Protein AF-A0A6D0IG90-F1 (afdb_monomer)

Foldseek 3Di:
DDDWDKDFDDDPVLVVVLVVVPPDPSVVCVCVSRVPTDMDTPTPCLQVQLCVQQVDGLVAGDAPDVSNCVRPNPDDPDPPCVRHD

Nearest PDB structures (foldseek):
  1ryl-assembly1_A  TM=9.836E-01  e=3.883E-11  Escherichia coli
  1ryl-assembly2_B  TM=9.881E-01  e=5.180E-09  Escherichia coli

Organism: Escherichia coli (NCBI:txid562)

Radius of gyration: 13.64 Å; Cα contacts (8 Å, |Δi|>4): 81; chains: 1; bounding box: 31×25×32 Å

Mean predicted aligned error: 6.84 Å

InterPro domains:
  IPR015068 Protein of unknown function DUF1877 [PF08974] (1-84)
  IPR035944 YfbM-like super family [G3DSA:3.40.1760.10] (1-85)
  IPR035944 YfbM-like super family [SSF111069] (3-85)

Secondary structure (DSSP, 8-state):
-PPP-EEE---HHHHHHHHHTTTS-HHHHHHHHHTTS-EEE-GGGHHHHHHHHHSS-TTSPPTT-HHHHHHH-SS--STT-TTT-

Sequence (85 aa):
MGMIGYFAEIDSEKINQLLESTEKPLMDNIHDTLSGLRRLDIDKRWDFLHFGLTGTSAFDPAKNDPLSRAVLGEHSLEDGIDGFL

Solvent-accessible surface area (backbone atoms only — not comparable to full-atom values): 5341 Å² total; per-residue (Å²): 138,81,77,66,38,66,52,69,60,77,54,73,68,60,51,50,50,54,67,70,52,61,89,48,72,63,74,82,49,42,62,70,73,48,63,84,41,58,62,55,74,54,47,72,45,49,48,58,52,35,27,74,68,61,75,30,47,72,91,60,46,60,71,65,38,69,61,50,28,73,68,75,45,90,66,74,91,54,96,82,51,69,85,42,84

Structure (mmCIF, N/CA/C/O backbone):
data_AF-A0A6D0IG90-F1
#
_entry.id   AF-A0A6D0IG90-F1
#
loop_
_atom_site.group_PDB
_atom_site.id
_atom_site.type_symbol
_atom_site.label_atom_id
_atom_site.label_alt_id
_atom_site.label_comp_id
_atom_site.label_asym_id
_atom_site.label_entity_id
_atom_site.label_seq_id
_atom_site.pdbx_PDB_ins_code
_atom_site.Cartn_x
_atom_site.Cartn_y
_atom_site.Cartn_z
_atom_site.occupancy
_atom_site.B_iso_or_equiv
_atom_site.auth_seq_id
_atom_site.auth_comp_id
_atom_site.auth_asym_id
_atom_site.auth_atom_id
_atom_site.pdbx_PDB_model_num
ATOM 1 N N . MET A 1 1 ? 15.903 -5.404 7.901 1.00 58.91 1 MET A N 1
ATOM 2 C CA . MET A 1 1 ? 14.581 -6.007 7.615 1.00 58.91 1 MET A CA 1
ATOM 3 C C . MET A 1 1 ? 13.933 -5.152 6.532 1.00 58.91 1 MET A C 1
ATOM 5 O O . MET A 1 1 ? 14.176 -3.957 6.545 1.00 58.91 1 MET A O 1
ATOM 9 N N . GLY A 1 2 ? 13.268 -5.747 5.539 1.00 77.94 2 GLY A N 1
ATOM 10 C CA . GLY A 1 2 ? 12.724 -5.014 4.380 1.00 77.94 2 GLY A CA 1
ATOM 11 C C . GLY A 1 2 ? 11.270 -4.588 4.587 1.00 77.94 2 GLY A C 1
ATOM 12 O O . GLY A 1 2 ? 10.609 -5.136 5.465 1.00 77.94 2 GLY A O 1
ATOM 13 N N . MET A 1 3 ? 10.792 -3.652 3.768 1.00 86.38 3 MET A N 1
ATOM 14 C CA . MET A 1 3 ? 9.405 -3.178 3.771 1.00 86.38 3 MET A CA 1
ATOM 15 C C . MET A 1 3 ? 8.465 -4.237 3.177 1.00 86.38 3 MET A C 1
ATOM 17 O O . MET A 1 3 ? 8.730 -4.757 2.089 1.00 86.38 3 MET A O 1
ATOM 21 N N . ILE A 1 4 ? 7.387 -4.557 3.894 1.00 90.31 4 ILE A N 1
ATOM 22 C CA . ILE A 1 4 ? 6.316 -5.459 3.445 1.00 90.31 4 ILE A CA 1
ATOM 23 C C . ILE A 1 4 ? 5.102 -4.647 2.985 1.00 90.31 4 ILE A C 1
ATOM 25 O O . ILE A 1 4 ? 4.914 -3.525 3.448 1.00 90.31 4 ILE A O 1
ATOM 29 N N . GLY A 1 5 ? 4.278 -5.221 2.109 1.00 90.69 5 GLY A N 1
ATOM 30 C CA . GLY A 1 5 ? 3.053 -4.600 1.608 1.00 90.69 5 GLY A CA 1
ATOM 31 C C . GLY A 1 5 ? 1.838 -5.512 1.762 1.00 90.69 5 GLY A C 1
ATOM 32 O O . GLY A 1 5 ? 1.923 -6.726 1.555 1.00 90.69 5 GLY A O 1
ATOM 33 N N . TYR A 1 6 ? 0.697 -4.919 2.111 1.00 91.62 6 TYR A N 1
ATOM 34 C CA . TYR A 1 6 ? -0.589 -5.605 2.195 1.00 91.62 6 TYR A CA 1
ATOM 35 C C . TYR A 1 6 ? -1.746 -4.674 1.820 1.00 91.62 6 TYR A C 1
ATOM 37 O O . TYR A 1 6 ? -1.671 -3.466 2.020 1.00 91.62 6 TYR A O 1
ATOM 45 N N . PHE A 1 7 ? -2.841 -5.258 1.334 1.00 91.88 7 PHE A N 1
ATOM 46 C CA . PHE A 1 7 ? -4.093 -4.555 1.038 1.00 91.88 7 PHE A CA 1
ATOM 47 C C . PHE A 1 7 ? -5.137 -4.908 2.088 1.00 91.88 7 PHE A C 1
ATOM 49 O O . PHE A 1 7 ? -5.526 -6.073 2.174 1.00 91.88 7 PHE A O 1
ATOM 56 N N . ALA A 1 8 ? -5.568 -3.941 2.897 1.00 91.31 8 ALA A N 1
ATOM 57 C CA . ALA A 1 8 ? -6.553 -4.153 3.956 1.00 91.31 8 ALA A CA 1
ATOM 58 C C . ALA A 1 8 ? -7.960 -3.707 3.530 1.00 91.31 8 ALA A C 1
ATOM 60 O O . ALA A 1 8 ? -8.131 -2.685 2.872 1.00 91.31 8 ALA A O 1
ATOM 61 N N . GLU A 1 9 ? -8.969 -4.472 3.939 1.00 91.31 9 GLU A N 1
ATOM 62 C CA . GLU A 1 9 ? -10.379 -4.104 3.841 1.00 91.31 9 GLU A CA 1
ATOM 63 C C . GLU A 1 9 ? -10.782 -3.355 5.116 1.00 91.31 9 GLU A C 1
ATOM 65 O O . GLU A 1 9 ? -10.648 -3.884 6.222 1.00 91.31 9 GLU A O 1
ATOM 70 N N . ILE A 1 10 ? -11.269 -2.124 4.962 1.00 88.62 10 ILE A N 1
ATOM 71 C CA . ILE A 1 10 ? -11.688 -1.252 6.063 1.00 88.62 10 ILE A CA 1
ATOM 72 C C . ILE A 1 10 ? -13.128 -0.784 5.845 1.00 88.62 10 ILE A C 1
ATOM 74 O O . ILE A 1 10 ? -13.543 -0.518 4.717 1.00 88.62 10 ILE A O 1
ATOM 78 N N . ASP A 1 11 ? -13.900 -0.710 6.928 1.00 90.50 11 ASP A N 1
ATOM 79 C CA . ASP A 1 11 ? -15.267 -0.189 6.902 1.00 90.50 11 ASP A CA 1
ATOM 80 C C . ASP A 1 11 ? -15.298 1.346 7.002 1.00 90.50 11 ASP A C 1
ATOM 82 O O . ASP A 1 11 ? -14.314 1.995 7.365 1.00 90.50 11 ASP A O 1
ATOM 86 N N . SER A 1 12 ? -16.449 1.932 6.661 1.00 89.19 12 SER A N 1
ATOM 87 C CA . SER A 1 12 ? -16.634 3.387 6.640 1.00 89.19 12 SER A CA 1
ATOM 88 C C . SER A 1 12 ? -16.459 4.044 8.013 1.00 89.19 12 SER A C 1
ATOM 90 O O . SER A 1 12 ? -16.008 5.181 8.090 1.00 89.19 12 SER A O 1
ATOM 92 N N . GLU A 1 13 ? -16.807 3.353 9.098 1.00 87.19 13 GLU A N 1
ATOM 93 C CA .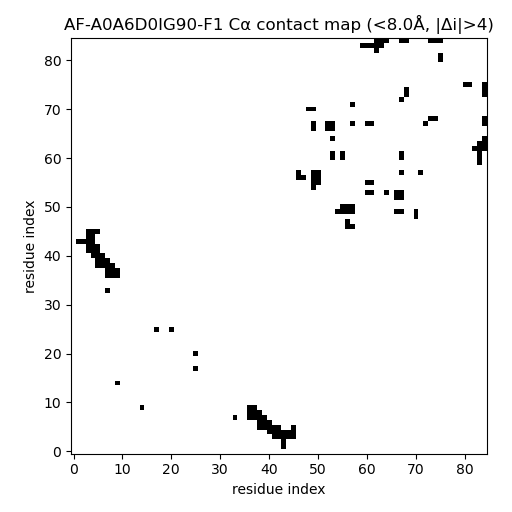 GLU A 1 13 ? -16.682 3.892 10.455 1.00 87.19 13 GLU A CA 1
ATOM 94 C C . GLU A 1 13 ? -15.205 4.013 10.852 1.00 87.19 13 GLU A C 1
ATOM 96 O O . GLU A 1 13 ? -14.753 5.086 11.253 1.00 87.19 13 GLU A O 1
ATOM 101 N N . LYS A 1 14 ? -14.424 2.948 10.639 1.00 83.50 14 LYS A N 1
ATOM 102 C CA . LYS A 1 14 ? -12.992 2.909 10.950 1.00 83.50 14 LYS A CA 1
ATOM 103 C C . LYS A 1 14 ? -12.170 3.832 10.061 1.00 83.50 14 LYS A C 1
ATOM 105 O O . LYS A 1 14 ? -11.246 4.456 10.571 1.00 83.50 14 LYS A O 1
ATOM 110 N N . ILE A 1 15 ? -12.472 3.939 8.760 1.00 84.44 15 ILE A N 1
ATOM 111 C CA . ILE A 1 15 ? -11.725 4.855 7.879 1.00 84.44 15 ILE A CA 1
ATOM 112 C C . ILE A 1 15 ? -11.981 6.318 8.252 1.00 84.44 15 ILE A C 1
ATOM 114 O O . ILE A 1 15 ? -11.035 7.096 8.301 1.00 84.44 15 ILE A O 1
ATOM 118 N N . ASN A 1 16 ? -13.217 6.686 8.602 1.00 84.62 16 ASN A N 1
ATOM 119 C CA . ASN A 1 16 ? -13.519 8.043 9.058 1.00 84.62 16 ASN A CA 1
ATOM 120 C C . ASN A 1 16 ? -12.825 8.341 10.389 1.00 84.62 16 ASN A C 1
ATOM 122 O O . ASN A 1 16 ? -12.177 9.374 10.516 1.00 84.62 16 ASN A O 1
ATOM 126 N N . GLN A 1 17 ? -12.859 7.402 11.340 1.00 82.31 17 GLN A N 1
ATOM 127 C CA . GLN A 1 17 ? -12.127 7.535 12.600 1.00 82.31 17 GLN A CA 1
ATOM 128 C C . GLN A 1 17 ? -10.618 7.717 12.370 1.00 82.31 17 GLN A C 1
ATOM 130 O O . GLN A 1 17 ? -9.972 8.500 13.065 1.00 82.31 17 GLN A O 1
ATOM 135 N N . LEU A 1 18 ? -10.055 7.007 11.391 1.00 78.56 18 LEU A N 1
ATOM 136 C CA . LEU A 1 18 ? -8.647 7.093 11.021 1.00 78.56 18 LEU A CA 1
ATOM 137 C C . LEU A 1 18 ? -8.294 8.465 10.420 1.00 78.56 18 LEU A C 1
ATOM 139 O O . LEU A 1 18 ? -7.293 9.054 10.819 1.00 78.56 18 LEU A O 1
ATOM 143 N N . LEU A 1 19 ? -9.146 8.998 9.538 1.00 78.75 19 LEU A N 1
ATOM 144 C CA . LEU A 1 19 ? -9.007 10.337 8.948 1.00 78.75 19 LEU A CA 1
ATOM 145 C C . LEU A 1 19 ? -9.220 11.469 9.972 1.00 78.75 19 LEU A C 1
ATOM 147 O O . LEU A 1 19 ? -8.622 12.537 9.853 1.00 78.75 19 LEU A O 1
ATOM 151 N N . GLU A 1 20 ? -10.048 11.253 10.994 1.00 78.19 2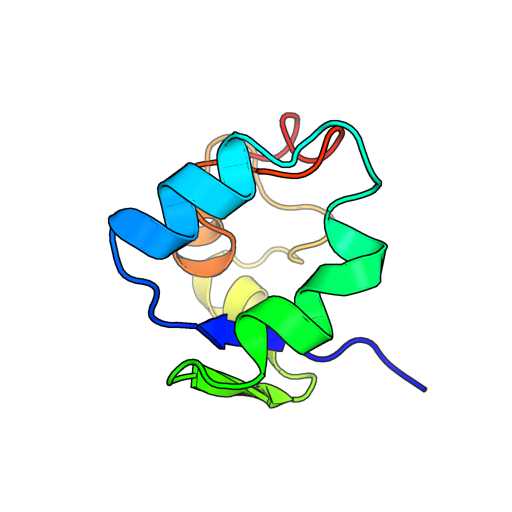0 GLU A N 1
ATOM 152 C CA . GLU A 1 20 ? -10.278 12.208 12.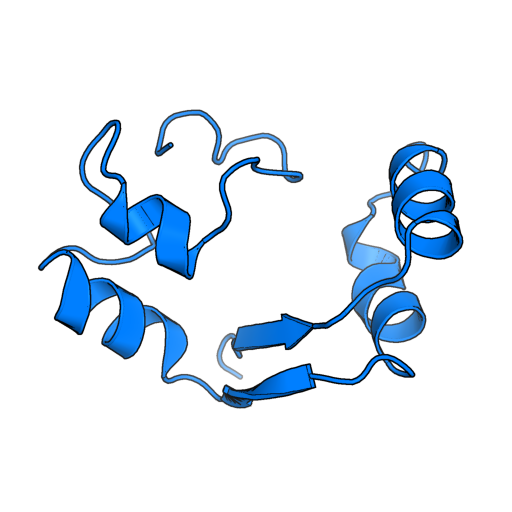088 1.00 78.19 20 GLU A CA 1
ATOM 153 C C . GLU A 1 20 ? -9.145 12.198 13.131 1.00 78.19 20 GLU A C 1
ATOM 155 O O . GLU A 1 20 ? -8.876 13.214 13.767 1.00 78.19 20 GLU A O 1
ATOM 160 N N . SER A 1 21 ? -8.436 11.073 13.283 1.00 67.12 21 SER A N 1
ATOM 161 C CA . SER A 1 21 ? -7.359 10.884 14.274 1.00 67.12 21 SER A CA 1
ATOM 162 C C . SER A 1 21 ? -6.008 11.512 13.881 1.00 67.12 21 SER A C 1
ATOM 164 O O . SER A 1 21 ? -5.012 11.313 14.581 1.00 67.12 21 SER A O 1
ATOM 166 N N . THR A 1 22 ? -5.964 12.282 12.791 1.00 58.72 22 THR A N 1
ATOM 167 C CA . THR A 1 22 ? -4.764 12.819 12.109 1.00 58.72 22 THR A CA 1
ATOM 168 C C . THR A 1 22 ? -3.930 13.825 12.938 1.00 58.72 22 THR A C 1
ATOM 170 O O . THR A 1 22 ? -2.966 14.398 12.445 1.00 58.72 22 THR A O 1
ATOM 173 N N . GLU A 1 23 ? -4.225 14.027 14.228 1.00 53.00 23 GLU A N 1
ATOM 174 C CA . GLU A 1 23 ? -3.394 14.832 15.146 1.00 53.00 23 GLU A CA 1
ATOM 175 C C . GLU A 1 23 ? -2.112 14.115 15.635 1.00 53.00 23 GLU A C 1
ATOM 177 O O . GLU A 1 23 ? -1.218 14.754 16.191 1.00 53.00 23 GLU A O 1
ATOM 182 N N . LYS A 1 24 ? -1.983 12.795 15.434 1.00 52.03 24 LYS A N 1
ATOM 183 C CA . LYS A 1 24 ? -0.751 12.014 15.687 1.00 52.03 24 LYS A CA 1
ATOM 184 C C . LYS A 1 24 ? -0.222 11.425 14.379 1.00 52.03 24 LYS A C 1
ATOM 186 O O . LYS A 1 24 ? -1.020 11.275 13.456 1.00 52.03 24 LYS A O 1
ATOM 191 N N . PRO A 1 25 ? 1.071 11.043 14.280 1.00 55.41 25 PRO A N 1
ATOM 192 C CA . PRO A 1 25 ? 1.577 10.370 13.092 1.00 55.41 25 PRO A CA 1
ATOM 193 C C . PRO A 1 25 ? 0.752 9.102 12.901 1.00 55.41 25 PRO A C 1
ATOM 195 O O . PRO A 1 25 ? 0.864 8.151 13.674 1.00 55.41 25 PRO A O 1
ATOM 198 N N . LEU A 1 26 ? -0.131 9.121 11.905 1.00 60.06 26 LEU A N 1
ATOM 199 C CA . LEU A 1 26 ? -1.049 8.038 11.573 1.00 60.06 26 LEU A CA 1
ATOM 200 C C . LEU A 1 26 ? -0.314 6.686 11.510 1.00 60.06 26 LEU A C 1
ATOM 202 O O . LEU A 1 26 ? -0.826 5.659 11.950 1.00 60.06 26 LEU A O 1
ATOM 206 N N . MET A 1 27 ? 0.937 6.736 11.053 1.00 60.56 27 MET A N 1
ATOM 207 C CA . MET A 1 27 ? 1.854 5.614 10.894 1.00 60.56 27 MET A CA 1
ATOM 208 C C . MET A 1 27 ? 2.316 4.960 12.201 1.00 60.56 27 MET A C 1
ATOM 210 O O . MET A 1 27 ? 2.601 3.765 12.188 1.00 60.56 27 MET A O 1
ATOM 214 N N . ASP A 1 28 ? 2.337 5.674 13.330 1.00 65.75 28 ASP A N 1
ATOM 215 C CA . ASP A 1 28 ? 2.829 5.107 14.595 1.00 65.75 28 ASP A CA 1
ATOM 216 C C . ASP A 1 28 ? 1.875 4.043 15.157 1.00 65.75 28 ASP A C 1
ATOM 218 O O . ASP A 1 28 ? 2.319 3.087 15.789 1.00 65.75 28 ASP A O 1
ATOM 222 N N . ASN A 1 29 ? 0.570 4.174 14.892 1.00 64.31 29 ASN A N 1
ATOM 223 C CA . ASN A 1 29 ? -0.457 3.236 15.364 1.00 64.31 29 ASN A CA 1
ATOM 224 C C . ASN A 1 29 ? -1.121 2.445 14.228 1.00 64.31 29 ASN A C 1
ATOM 226 O O . ASN A 1 29 ? -2.002 1.626 14.491 1.00 64.31 29 ASN A O 1
ATOM 230 N N . ILE A 1 30 ? -0.711 2.654 12.970 1.00 73.69 30 ILE A N 1
ATOM 231 C CA . ILE A 1 30 ? -1.386 2.055 11.812 1.00 73.69 30 ILE A CA 1
ATOM 232 C C . ILE A 1 30 ? -1.373 0.527 11.872 1.00 73.69 30 ILE A C 1
ATOM 234 O O . ILE A 1 30 ? -2.353 -0.119 11.516 1.00 73.69 30 ILE A O 1
ATOM 238 N N . HIS A 1 31 ? -0.295 -0.069 12.387 1.00 71.56 31 HIS A N 1
ATOM 239 C CA . HIS A 1 31 ? -0.220 -1.519 12.519 1.00 71.56 31 HIS A CA 1
ATOM 240 C C . HIS A 1 31 ? -1.258 -2.054 13.506 1.00 71.56 31 HIS A C 1
ATOM 242 O O . HIS A 1 31 ? -1.917 -3.046 13.206 1.00 71.56 31 HIS A O 1
ATOM 248 N N . ASP A 1 32 ? -1.457 -1.374 14.635 1.00 74.25 32 ASP A N 1
ATOM 249 C CA . ASP A 1 32 ? -2.424 -1.780 15.653 1.00 74.25 32 ASP A CA 1
ATOM 250 C C . ASP A 1 32 ? -3.857 -1.567 15.162 1.00 74.25 32 ASP A C 1
ATOM 252 O O . ASP A 1 32 ? -4.687 -2.472 15.284 1.00 74.25 32 ASP A O 1
ATOM 256 N N . THR A 1 33 ? -4.136 -0.428 14.521 1.00 72.50 33 THR A N 1
ATOM 257 C CA . THR A 1 33 ? -5.457 -0.123 13.954 1.00 72.50 33 THR A CA 1
ATOM 258 C C . THR A 1 33 ? -5.834 -1.077 12.817 1.00 72.50 33 THR A C 1
ATOM 260 O O . THR A 1 33 ? -6.985 -1.506 12.731 1.00 72.50 33 THR A O 1
ATOM 263 N N . LEU A 1 34 ? -4.874 -1.463 11.968 1.00 79.56 34 LEU A N 1
ATOM 264 C CA . LEU A 1 34 ? -5.109 -2.374 10.843 1.00 79.56 34 LEU A CA 1
ATOM 265 C C . LEU A 1 34 ? -4.931 -3.862 11.210 1.00 79.56 34 LEU A C 1
ATOM 267 O O . LEU A 1 34 ? -5.293 -4.731 10.414 1.00 79.56 34 LEU A O 1
ATOM 271 N N . SER A 1 35 ? -4.414 -4.188 12.402 1.00 77.44 35 SER A N 1
ATOM 272 C CA . SER A 1 35 ? -4.073 -5.564 12.816 1.00 77.44 35 SER A CA 1
ATOM 273 C C . SER A 1 35 ? -5.248 -6.545 12.724 1.00 77.44 35 SER A C 1
ATOM 275 O O . SER A 1 35 ? -5.064 -7.696 12.312 1.00 77.44 35 SER A O 1
ATOM 277 N N . GLY A 1 36 ? -6.450 -6.074 13.071 1.00 81.56 36 GLY A N 1
ATOM 278 C CA . GLY A 1 36 ? -7.697 -6.840 13.073 1.00 81.56 36 GLY A CA 1
ATOM 279 C C . GLY A 1 36 ? -8.463 -6.823 11.750 1.00 81.56 36 GLY A C 1
ATOM 280 O O . GLY A 1 36 ? -9.520 -7.448 11.656 1.00 81.56 36 GLY A O 1
ATOM 281 N N . LEU A 1 37 ? -7.969 -6.113 10.735 1.00 87.56 37 LEU A N 1
ATOM 282 C CA . LEU A 1 37 ? -8.626 -6.042 9.437 1.00 87.56 37 LEU A CA 1
ATOM 283 C C . LEU A 1 37 ? -8.262 -7.237 8.562 1.00 87.56 37 LEU A C 1
ATOM 285 O O . LEU A 1 37 ? -7.142 -7.763 8.589 1.00 87.56 37 LEU A O 1
ATOM 289 N N . ARG A 1 38 ? -9.224 -7.643 7.732 1.00 90.69 38 ARG A N 1
ATOM 290 C CA . ARG A 1 38 ? -8.964 -8.607 6.669 1.00 90.69 38 ARG A CA 1
ATOM 291 C C . ARG A 1 38 ? -7.978 -7.976 5.693 1.00 90.69 38 ARG A C 1
ATOM 293 O O . ARG A 1 38 ? -8.199 -6.860 5.235 1.00 90.69 38 ARG A O 1
ATOM 300 N N . ARG A 1 39 ? -6.904 -8.693 5.363 1.00 92.44 39 ARG A N 1
ATOM 301 C CA . ARG A 1 39 ? -5.869 -8.194 4.455 1.00 92.44 39 ARG A CA 1
ATOM 302 C C . ARG A 1 39 ? -5.346 -9.260 3.506 1.00 92.44 39 ARG A C 1
ATOM 304 O O . ARG A 1 39 ? -5.282 -10.437 3.859 1.00 92.44 39 ARG A O 1
ATOM 311 N N . LEU A 1 40 ? -4.941 -8.824 2.321 1.00 93.38 40 LEU A N 1
ATOM 312 C CA . LEU A 1 40 ? -4.119 -9.589 1.396 1.00 93.38 40 LEU A CA 1
ATOM 313 C C . LEU A 1 40 ? -2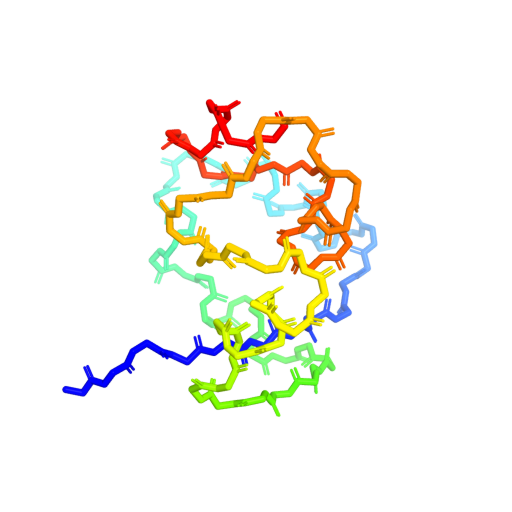.660 -9.185 1.606 1.00 93.38 40 LEU A C 1
ATOM 315 O O . LEU A 1 40 ? -2.251 -8.109 1.182 1.00 93.38 40 LEU A O 1
ATOM 319 N N . ASP A 1 41 ? -1.895 -10.048 2.266 1.00 92.56 41 ASP A N 1
ATOM 320 C CA . ASP A 1 41 ? -0.465 -9.850 2.500 1.00 92.56 41 ASP A CA 1
ATOM 321 C C . ASP A 1 41 ? 0.348 -10.438 1.340 1.00 92.56 41 ASP A C 1
ATOM 323 O O . ASP A 1 41 ? 0.230 -11.625 1.012 1.00 92.56 41 ASP A O 1
ATOM 327 N N . ILE A 1 42 ? 1.158 -9.600 0.693 1.00 93.88 42 ILE A N 1
ATOM 328 C CA . ILE A 1 42 ? 2.023 -10.003 -0.421 1.00 93.88 42 ILE A CA 1
ATOM 329 C C . ILE A 1 42 ? 3.510 -9.971 -0.051 1.00 93.88 42 ILE A C 1
ATOM 331 O O . ILE A 1 42 ? 4.365 -10.111 -0.932 1.00 93.88 42 ILE A O 1
ATOM 335 N N . ASP A 1 43 ? 3.828 -9.861 1.241 1.00 93.44 43 ASP A N 1
ATOM 336 C CA . ASP A 1 43 ? 5.180 -9.736 1.779 1.00 93.44 43 ASP A CA 1
ATOM 337 C C . ASP A 1 43 ? 5.945 -8.630 1.024 1.00 93.44 43 ASP A C 1
ATOM 339 O O . ASP A 1 43 ? 5.452 -7.514 0.877 1.00 93.44 43 ASP A O 1
ATOM 343 N N . LYS A 1 44 ? 7.128 -8.916 0.475 1.00 93.00 44 LYS A N 1
ATOM 344 C CA . LYS A 1 44 ? 7.978 -7.931 -0.219 1.00 93.00 44 LYS A CA 1
ATOM 345 C C . LYS A 1 44 ? 7.711 -7.829 -1.722 1.00 93.00 44 LYS A C 1
ATOM 347 O O . LYS A 1 44 ? 8.543 -7.307 -2.455 1.00 93.00 44 LYS A O 1
ATOM 352 N N . ARG A 1 45 ? 6.595 -8.379 -2.215 1.00 94.00 45 ARG A N 1
ATOM 353 C CA . ARG A 1 45 ? 6.297 -8.450 -3.661 1.00 94.00 45 ARG A CA 1
ATOM 354 C C . ARG A 1 45 ? 5.489 -7.263 -4.186 1.00 94.00 45 ARG A C 1
ATOM 356 O O . ARG A 1 45 ? 5.096 -7.273 -5.346 1.00 94.00 45 ARG A O 1
ATOM 363 N N . TRP A 1 46 ? 5.234 -6.263 -3.352 1.00 94.06 46 TRP A N 1
ATOM 364 C CA . TRP A 1 46 ? 4.436 -5.087 -3.697 1.00 94.06 46 TRP A CA 1
ATOM 365 C C . TRP A 1 46 ? 5.044 -4.273 -4.846 1.00 94.06 46 TRP A C 1
ATOM 367 O O . TRP A 1 46 ? 4.333 -3.955 -5.794 1.00 94.06 46 TRP A O 1
ATOM 377 N N . ASP A 1 47 ? 6.361 -4.055 -4.850 1.00 93.00 47 ASP A N 1
ATOM 378 C CA . ASP A 1 47 ? 7.022 -3.338 -5.950 1.00 93.00 47 ASP A CA 1
ATOM 379 C C . ASP A 1 47 ? 7.079 -4.184 -7.236 1.00 93.00 47 ASP A C 1
ATOM 381 O O . ASP A 1 47 ? 6.962 -3.662 -8.339 1.00 93.00 47 ASP A O 1
ATOM 385 N N . PHE A 1 48 ? 7.151 -5.518 -7.124 1.00 94.25 48 PHE A N 1
ATOM 386 C CA . PHE A 1 48 ? 7.027 -6.403 -8.291 1.00 94.25 48 PHE A CA 1
ATOM 387 C C . PHE A 1 48 ? 5.624 -6.383 -8.898 1.00 94.25 48 PHE A C 1
ATOM 389 O O . PHE A 1 48 ? 5.492 -6.476 -10.117 1.00 94.25 48 PHE A O 1
ATOM 396 N N . LEU A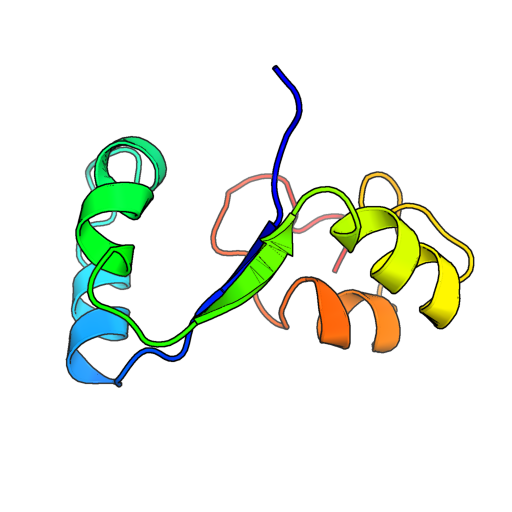 1 49 ? 4.582 -6.270 -8.069 1.00 94.62 49 LEU A N 1
ATOM 397 C CA . LEU A 1 49 ? 3.209 -6.111 -8.542 1.00 94.62 49 LEU A CA 1
ATOM 398 C C . LEU A 1 49 ? 3.044 -4.778 -9.277 1.00 94.62 49 LEU A C 1
ATOM 400 O O . LEU A 1 49 ? 2.515 -4.769 -10.385 1.00 94.62 49 LEU A O 1
ATOM 404 N N . HIS A 1 50 ? 3.540 -3.685 -8.691 1.00 93.69 50 HIS A N 1
ATOM 405 C CA . HIS A 1 50 ? 3.520 -2.372 -9.328 1.00 93.69 50 HIS A CA 1
ATOM 406 C C . HIS A 1 50 ? 4.274 -2.395 -10.663 1.00 93.69 50 HIS A C 1
ATOM 408 O O . HIS A 1 50 ? 3.687 -2.118 -11.707 1.00 93.69 50 HIS A O 1
ATOM 414 N N . PHE A 1 51 ? 5.531 -2.845 -10.657 1.00 94.00 51 PHE A N 1
ATOM 415 C CA . PHE A 1 51 ? 6.355 -2.949 -11.860 1.00 94.00 51 PHE A CA 1
ATOM 416 C C . PHE A 1 51 ? 5.731 -3.841 -12.938 1.00 94.00 51 PHE A C 1
ATOM 418 O O . PHE A 1 51 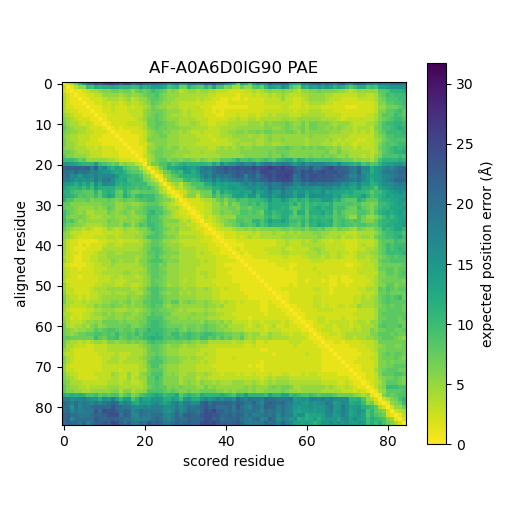? 5.799 -3.520 -14.121 1.00 94.00 51 PHE A O 1
ATOM 425 N N . GLY A 1 52 ? 5.087 -4.945 -12.553 1.00 95.25 52 GLY A N 1
ATOM 426 C CA . GLY A 1 52 ? 4.407 -5.834 -13.495 1.00 95.25 52 GLY A CA 1
ATOM 427 C C . GLY A 1 52 ? 3.223 -5.185 -14.220 1.00 95.25 52 GLY A C 1
ATOM 428 O O . GLY A 1 52 ? 2.893 -5.616 -15.324 1.00 95.25 52 GLY A O 1
ATOM 429 N N . LEU A 1 53 ? 2.598 -4.165 -13.625 1.00 93.44 53 LEU A N 1
ATOM 430 C CA . LEU A 1 53 ? 1.441 -3.467 -14.190 1.00 93.44 53 LEU A CA 1
ATOM 431 C C . LEU A 1 53 ? 1.822 -2.164 -14.904 1.00 93.44 53 LEU A C 1
ATOM 433 O O . LEU A 1 53 ? 1.251 -1.866 -15.949 1.00 93.44 53 LEU A O 1
ATOM 437 N N . THR A 1 54 ? 2.786 -1.410 -14.376 1.00 92.25 54 THR A N 1
ATOM 438 C CA . THR A 1 54 ? 3.133 -0.060 -14.863 1.00 92.25 54 THR A CA 1
ATOM 439 C C . THR A 1 54 ? 4.466 -0.007 -15.614 1.00 92.25 54 THR A C 1
ATOM 441 O O . THR A 1 54 ? 4.754 0.962 -16.312 1.00 92.25 54 THR A O 1
ATOM 444 N N . GLY A 1 55 ? 5.326 -1.019 -15.455 1.00 92.88 55 GLY A N 1
ATOM 445 C CA . GLY A 1 55 ? 6.712 -0.992 -15.935 1.00 92.88 55 GLY A CA 1
ATOM 446 C C . GLY A 1 55 ? 7.629 -0.026 -15.171 1.00 92.88 55 GLY A C 1
ATOM 447 O O . GLY A 1 55 ? 8.773 0.168 -15.579 1.00 92.88 55 GLY A O 1
ATOM 448 N N . THR A 1 56 ? 7.154 0.578 -14.077 1.00 90.94 56 THR A N 1
ATOM 449 C CA . THR A 1 56 ? 7.907 1.509 -13.220 1.00 90.94 56 THR A CA 1
ATOM 450 C C . THR A 1 56 ? 7.938 1.006 -11.776 1.00 90.94 56 THR A C 1
ATOM 452 O O . THR A 1 56 ? 7.128 0.166 -11.385 1.00 90.94 56 THR A O 1
ATOM 455 N N . SER A 1 57 ? 8.902 1.458 -10.972 1.00 89.94 57 SER A N 1
ATOM 456 C CA . SER A 1 57 ? 8.897 1.148 -9.535 1.00 89.94 57 SER A CA 1
ATOM 457 C C . SER A 1 57 ? 7.846 2.003 -8.833 1.00 89.94 57 SER A C 1
ATOM 459 O O . SER A 1 57 ? 7.622 3.146 -9.221 1.00 89.94 57 SER A O 1
ATOM 461 N N . ALA A 1 58 ? 7.240 1.479 -7.773 1.00 87.50 58 ALA A N 1
ATOM 462 C CA . ALA A 1 58 ? 6.324 2.223 -6.914 1.00 87.50 58 ALA A CA 1
ATOM 463 C C . ALA A 1 58 ? 6.994 3.431 -6.231 1.00 87.50 58 ALA A C 1
ATOM 465 O O . ALA A 1 58 ? 6.303 4.341 -5.786 1.00 87.50 58 ALA A O 1
ATOM 466 N N . PHE A 1 59 ? 8.330 3.459 -6.160 1.00 86.69 59 PHE A N 1
ATOM 467 C CA . PHE A 1 59 ? 9.091 4.611 -5.665 1.00 86.69 59 PHE A CA 1
ATOM 468 C C . PHE A 1 59 ? 9.260 5.741 -6.694 1.00 86.69 59 PHE A C 1
ATOM 470 O O . PHE A 1 59 ? 9.584 6.859 -6.305 1.00 86.69 59 PHE A O 1
ATOM 477 N N . ASP A 1 60 ? 9.092 5.452 -7.987 1.00 86.75 60 ASP A N 1
ATOM 478 C CA . ASP A 1 60 ? 9.180 6.428 -9.082 1.00 86.75 60 ASP A CA 1
ATOM 479 C C . ASP A 1 60 ? 8.157 6.079 -10.180 1.00 86.75 60 ASP A C 1
ATOM 481 O O . ASP A 1 60 ? 8.527 5.645 -11.279 1.00 86.75 60 ASP A O 1
ATOM 485 N N . PRO A 1 61 ? 6.849 6.159 -9.871 1.00 84.25 61 PRO A N 1
ATOM 486 C CA . PRO A 1 61 ? 5.802 5.843 -10.826 1.00 84.25 61 PRO A CA 1
ATOM 487 C C . PRO A 1 61 ? 5.681 6.923 -11.905 1.00 84.25 61 PRO A C 1
ATOM 489 O O . PRO A 1 61 ? 6.015 8.097 -11.717 1.00 84.25 61 PRO A O 1
ATOM 492 N N . ALA A 1 62 ? 5.128 6.534 -13.053 1.00 85.06 62 ALA A N 1
ATOM 493 C CA . ALA A 1 62 ? 4.734 7.496 -14.071 1.00 85.06 62 ALA A CA 1
ATOM 494 C C . ALA A 1 62 ? 3.627 8.427 -13.541 1.00 85.06 62 ALA A C 1
ATOM 496 O O . ALA A 1 62 ? 2.692 7.994 -12.871 1.00 85.06 62 ALA A O 1
ATOM 497 N N . LYS A 1 63 ? 3.718 9.719 -13.878 1.00 83.88 63 LYS A N 1
ATOM 498 C CA . LYS A 1 63 ? 2.741 10.726 -13.440 1.00 83.88 63 LYS A CA 1
ATOM 499 C C . LYS A 1 63 ? 1.336 10.398 -13.942 1.00 83.88 63 LYS A C 1
ATOM 501 O O . LYS A 1 63 ? 1.164 10.178 -15.143 1.00 83.88 63 LYS A O 1
ATOM 506 N N . ASN A 1 64 ? 0.342 10.501 -13.058 1.00 83.00 64 ASN A N 1
ATOM 507 C CA . ASN A 1 64 ? -1.072 10.300 -13.377 1.00 83.00 64 ASN A CA 1
ATOM 508 C C . ASN A 1 64 ? -1.383 8.924 -14.008 1.00 83.00 64 ASN A C 1
ATOM 510 O O . ASN A 1 64 ? -2.254 8.819 -14.877 1.00 83.00 64 ASN A O 1
ATOM 514 N N . ASP A 1 65 ? -0.658 7.874 -13.605 1.00 87.50 65 ASP A N 1
ATOM 515 C CA . ASP A 1 65 ? -0.861 6.512 -14.105 1.00 87.50 65 ASP A CA 1
ATOM 516 C C . ASP A 1 65 ? -2.003 5.800 -13.344 1.00 87.50 65 ASP A C 1
ATOM 518 O O . ASP A 1 65 ? -1.858 5.489 -12.159 1.00 87.50 65 ASP A O 1
ATOM 522 N N . PRO A 1 66 ? -3.134 5.476 -14.002 1.00 90.19 66 PRO A N 1
ATOM 523 C CA . PRO A 1 66 ? -4.240 4.776 -13.350 1.00 90.19 66 PRO A CA 1
ATOM 524 C C . PRO A 1 66 ? -3.869 3.364 -12.872 1.00 90.19 66 PRO A C 1
ATOM 526 O O . PRO A 1 66 ? -4.475 2.868 -11.925 1.00 90.19 66 PRO A O 1
ATOM 529 N N . LEU A 1 67 ? -2.885 2.700 -13.488 1.00 92.00 67 LEU A N 1
ATOM 530 C CA . LEU A 1 67 ? -2.415 1.388 -13.034 1.00 92.00 67 LEU A CA 1
ATOM 531 C C . LEU A 1 67 ? -1.535 1.502 -11.789 1.00 92.00 67 LEU A C 1
ATOM 533 O O . LEU A 1 67 ? -1.583 0.615 -10.938 1.00 92.00 67 LEU A O 1
ATOM 537 N N . SER A 1 68 ? -0.796 2.606 -11.647 1.00 90.75 68 SER A N 1
ATOM 538 C CA . SER A 1 68 ? -0.101 2.938 -10.399 1.00 90.75 68 SER A CA 1
ATOM 539 C C . SER A 1 68 ? -1.115 3.124 -9.270 1.00 90.75 68 SER A C 1
ATOM 541 O O . SER A 1 68 ? -1.030 2.449 -8.243 1.00 90.75 68 SER A O 1
ATOM 543 N N . ARG A 1 69 ? -2.167 3.923 -9.502 1.00 89.62 69 ARG A N 1
ATOM 544 C CA . ARG A 1 69 ? -3.248 4.144 -8.522 1.00 89.62 69 ARG A CA 1
ATOM 545 C C . ARG A 1 69 ? -4.024 2.880 -8.172 1.00 89.62 69 ARG A C 1
ATOM 547 O O . ARG A 1 69 ? -4.429 2.707 -7.026 1.00 89.62 69 ARG A O 1
ATOM 554 N 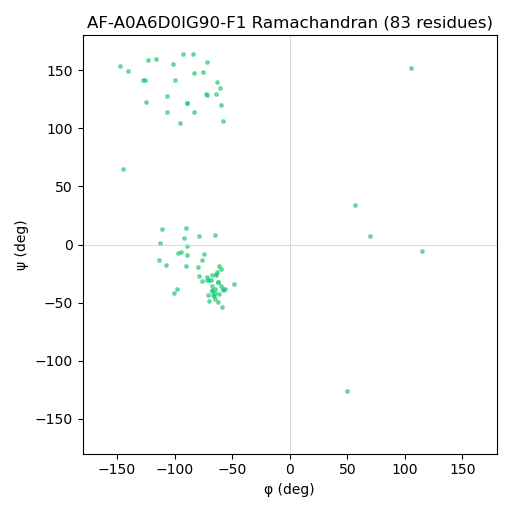N . ALA A 1 70 ? -4.169 1.949 -9.112 1.00 90.81 70 ALA A N 1
ATOM 555 C CA . ALA A 1 70 ? -4.778 0.650 -8.837 1.00 90.81 70 ALA A CA 1
ATOM 556 C C . ALA A 1 70 ? -3.981 -0.194 -7.821 1.00 90.81 70 ALA A C 1
ATOM 558 O O . ALA A 1 70 ? -4.562 -1.066 -7.174 1.00 90.81 70 ALA A O 1
ATOM 559 N N . VAL A 1 71 ? -2.672 0.052 -7.675 1.00 91.69 71 VAL A N 1
ATOM 560 C CA . VAL A 1 71 ? -1.802 -0.633 -6.707 1.00 91.69 71 VAL A CA 1
ATOM 561 C C . VAL A 1 71 ? -1.550 0.216 -5.463 1.00 91.69 71 VAL A C 1
ATOM 563 O O . VAL A 1 71 ? -1.557 -0.326 -4.369 1.00 91.69 71 VAL A O 1
ATOM 566 N N . LEU A 1 72 ? -1.314 1.521 -5.585 1.00 89.62 72 LEU A N 1
ATOM 567 C CA . LEU A 1 72 ? -0.958 2.384 -4.448 1.00 89.62 72 LEU A CA 1
ATOM 568 C C . LEU A 1 72 ? -2.176 3.009 -3.749 1.00 89.62 72 LEU A C 1
ATOM 570 O O . LEU A 1 72 ? -2.073 3.423 -2.597 1.00 89.62 72 LEU A O 1
ATOM 574 N N . GLY A 1 73 ? -3.330 3.030 -4.415 1.00 89.38 73 GLY A N 1
ATOM 575 C CA . GLY A 1 73 ? -4.539 3.724 -3.983 1.00 89.38 73 GLY A CA 1
ATOM 576 C C . GLY A 1 73 ? -4.789 5.004 -4.786 1.00 89.38 73 GLY A C 1
ATOM 577 O O . GLY A 1 73 ? -3.865 5.636 -5.290 1.00 89.38 73 GLY A O 1
ATOM 578 N N . GLU A 1 74 ? -6.060 5.396 -4.906 1.00 87.25 74 GLU A N 1
ATOM 579 C CA . GLU A 1 74 ? -6.462 6.629 -5.610 1.00 87.25 74 GLU A CA 1
ATOM 5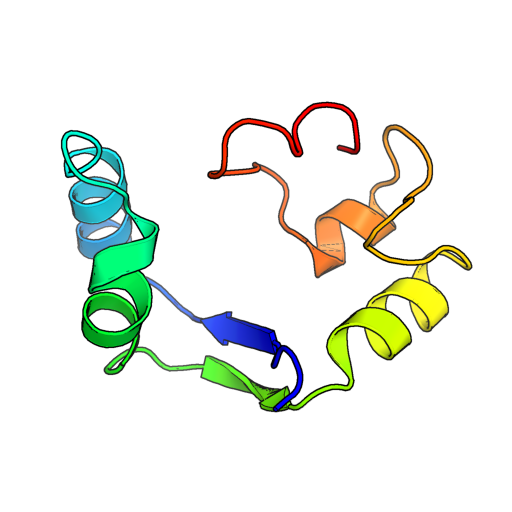80 C C . GLU A 1 74 ? -6.101 7.907 -4.838 1.00 87.25 74 GLU A C 1
ATOM 582 O O . GLU A 1 74 ? -5.885 8.958 -5.436 1.00 87.25 74 GLU A O 1
ATOM 587 N N . HIS A 1 75 ? -6.036 7.822 -3.509 1.00 83.81 75 HIS A N 1
ATOM 588 C CA . HIS A 1 75 ? -5.711 8.942 -2.634 1.00 83.81 75 HIS A CA 1
ATOM 589 C C . HIS A 1 75 ? -4.527 8.563 -1.749 1.00 83.81 75 HIS A C 1
ATOM 591 O O . HIS A 1 75 ? -4.612 7.586 -1.002 1.00 83.81 75 HIS A O 1
ATOM 597 N N . SER A 1 76 ? -3.445 9.344 -1.812 1.00 80.44 76 SER A N 1
ATOM 598 C C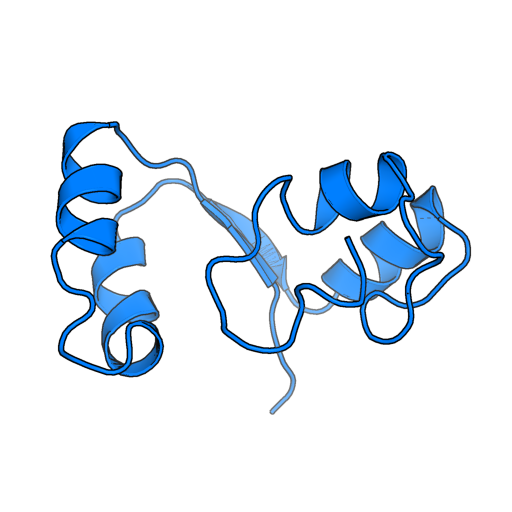A . SER A 1 76 ? -2.377 9.241 -0.822 1.00 80.44 76 SER A CA 1
ATOM 599 C C . SER A 1 76 ? -2.878 9.827 0.491 1.00 80.44 76 SER A C 1
ATOM 601 O O . SER A 1 76 ? -3.404 10.936 0.527 1.00 80.44 76 SER A O 1
ATOM 603 N N . LEU A 1 77 ? -2.729 9.063 1.568 1.00 76.25 77 LEU A N 1
ATOM 604 C CA . LEU A 1 77 ? -3.005 9.529 2.929 1.00 76.25 77 LEU A CA 1
ATOM 605 C C . LEU A 1 77 ? -1.734 10.039 3.626 1.00 76.25 77 LEU A C 1
ATOM 607 O O . LEU A 1 77 ? -1.812 10.547 4.741 1.00 76.25 77 LEU A O 1
ATOM 611 N N . GLU A 1 78 ? -0.571 9.882 2.988 1.00 68.56 78 GLU A N 1
ATOM 612 C CA . GLU A 1 78 ? 0.723 10.339 3.488 1.00 68.56 78 GLU A CA 1
ATOM 613 C C . GLU A 1 78 ? 1.189 11.568 2.694 1.00 68.56 78 GLU A C 1
ATOM 615 O O . GLU A 1 78 ? 1.242 11.546 1.457 1.00 68.56 78 GLU A O 1
ATOM 620 N N . ASP A 1 79 ? 1.532 12.634 3.424 1.00 48.72 79 ASP A N 1
ATOM 621 C CA . ASP A 1 79 ? 2.102 13.864 2.872 1.00 48.72 79 ASP A CA 1
ATOM 622 C C . ASP A 1 79 ? 3.423 13.544 2.150 1.00 48.72 79 ASP A C 1
ATOM 624 O O . ASP A 1 79 ? 4.382 13.065 2.756 1.00 48.72 79 ASP A O 1
ATOM 628 N N . GLY A 1 80 ? 3.492 13.841 0.848 1.00 46.28 80 GLY A N 1
ATOM 629 C CA . GLY A 1 80 ? 4.717 13.707 0.044 1.00 46.28 80 GLY A CA 1
ATOM 630 C C . GLY A 1 80 ? 4.678 12.664 -1.074 1.00 46.28 80 GLY A C 1
ATOM 631 O O . GLY A 1 80 ? 5.606 12.633 -1.884 1.00 46.28 80 GLY A O 1
ATOM 632 N N . ILE A 1 81 ? 3.606 11.869 -1.183 1.00 49.91 81 ILE A N 1
ATOM 633 C CA . ILE A 1 81 ? 3.381 10.958 -2.326 1.00 49.91 81 ILE A CA 1
ATOM 634 C C . ILE A 1 81 ? 2.445 11.590 -3.381 1.00 49.91 81 ILE A C 1
ATOM 636 O O . ILE A 1 81 ? 2.332 11.105 -4.503 1.00 49.91 81 ILE A O 1
ATOM 640 N N . ASP A 1 82 ? 1.854 12.752 -3.086 1.00 46.22 82 ASP A N 1
ATOM 641 C CA . ASP A 1 82 ? 0.932 13.476 -3.980 1.00 46.22 82 ASP A CA 1
ATOM 642 C C . ASP A 1 82 ? 1.546 13.885 -5.328 1.00 46.22 82 ASP A C 1
ATOM 644 O O . ASP A 1 82 ? 0.831 14.124 -6.298 1.00 46.22 82 ASP A O 1
ATOM 648 N N . GLY A 1 83 ? 2.877 13.961 -5.421 1.00 43.03 83 GLY A N 1
ATOM 649 C CA . GLY A 1 83 ? 3.581 14.258 -6.674 1.00 43.03 83 GLY A CA 1
ATOM 650 C C . GLY A 1 83 ? 3.618 13.099 -7.680 1.00 43.03 83 GLY A C 1
ATOM 651 O O . GLY A 1 83 ? 4.077 13.300 -8.808 1.00 43.03 83 GLY A O 1
ATOM 652 N N . PHE A 1 84 ? 3.169 11.911 -7.263 1.00 43.59 84 PHE A N 1
ATOM 653 C CA . PHE A 1 84 ? 3.291 10.645 -7.985 1.00 43.59 84 PHE A CA 1
ATOM 654 C C . PHE A 1 84 ? 1.950 10.058 -8.460 1.00 43.59 84 PHE A C 1
ATOM 656 O O . PHE A 1 84 ? 1.959 9.155 -9.299 1.00 43.59 84 PHE A O 1
ATOM 663 N N . LEU A 1 85 ? 0.821 10.571 -7.955 1.00 45.28 85 LEU A N 1
ATOM 664 C CA . LEU A 1 85 ? -0.537 10.154 -8.332 1.00 45.28 85 LEU A CA 1
ATOM 665 C C . LEU A 1 85 ? -1.082 10.866 -9.575 1.00 45.28 85 LEU A C 1
ATOM 667 O O . LEU A 1 85 ? -0.587 11.951 -9.960 1.00 45.28 85 LEU A O 1
#

pLDDT: mean 80.48, std 14.84, range [43.03, 95.25]